Protein AF-A0A8J3CAG8-F1 (afdb_monomer_lite)

Radius of gyration: 15.01 Å; chains: 1; bounding box: 35×36×33 Å

Sequence (106 aa):
MAAGSRGSRNGSLRREYLSAENVARARALNVVAGRGGQKLAQLTLSWALRDPRVTSVLIGASSVAQLEENLAALDGPPLTDDVLIEIDKHAVDGGIDLWARSRAAG

pLDDT: mean 87.55, std 10.3, range [49.28, 97.5]

InterPro domains:
  IPR005399 Potassium channel, voltage-dependent, beta subunit, KCNAB-related [PTHR43150] (12-89)
  IPR023210 NADP-dependent oxidoreductase domain [PF00248] (19-90)
  IPR036812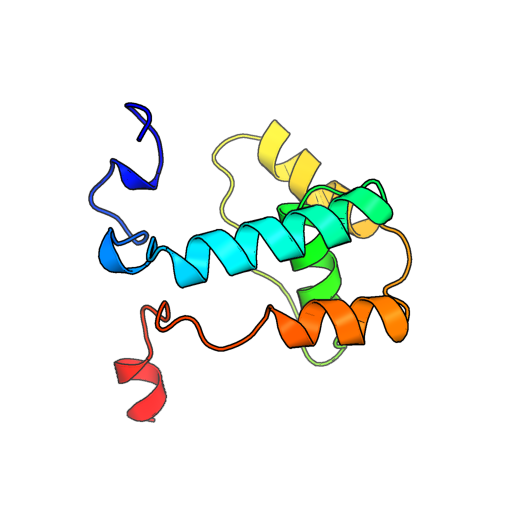 NAD(P)-dependent oxidoreductase domain superfamily [G3DSA:3.20.20.100] (1-104)
  IPR036812 NAD(P)-dependent oxidoreductase domain superfamily [SSF51430] (13-91)

Secondary structure (DSSP, 8-state):
--TTSGGGSSSSS-GGGG-HHHHHHHHHHHHHHHHTT--HHHHHHHHHHTSTT--------SSHHHHHHHHGGGGSPP--HHHHHHHHTT-S--S--TTHHHHTT-

Organism: NCBI:txid907463

Structure (mmCIF, N/CA/C/O backbone):
data_AF-A0A8J3CAG8-F1
#
_entry.id   AF-A0A8J3CAG8-F1
#
loop_
_atom_site.group_PDB
_atom_site.id
_atom_site.type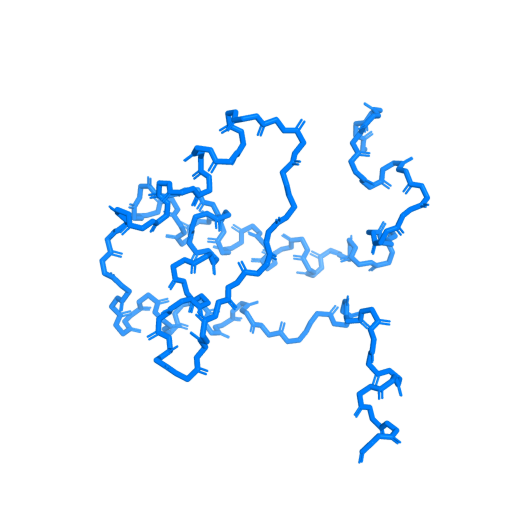_symbol
_atom_site.label_atom_id
_atom_site.label_alt_id
_atom_site.label_comp_id
_atom_site.label_asym_id
_atom_site.label_entity_id
_atom_site.label_seq_id
_atom_site.pdbx_PDB_ins_code
_atom_site.Cartn_x
_atom_site.Cartn_y
_atom_site.Cartn_z
_atom_site.occupancy
_atom_site.B_iso_or_equiv
_atom_site.auth_seq_id
_atom_site.auth_comp_id
_atom_site.auth_asym_id
_atom_site.auth_atom_id
_atom_site.pdbx_PDB_model_num
ATOM 1 N N . MET A 1 1 ? 16.624 12.803 3.007 1.00 57.06 1 MET A N 1
ATOM 2 C CA . MET A 1 1 ? 16.002 11.736 3.826 1.00 57.06 1 MET A CA 1
ATOM 3 C C . MET A 1 1 ? 16.026 12.184 5.280 1.00 57.06 1 MET A C 1
ATOM 5 O O . MET A 1 1 ? 17.058 12.695 5.691 1.00 57.06 1 MET A O 1
ATOM 9 N N . ALA A 1 2 ? 14.925 12.066 6.028 1.00 54.00 2 ALA A N 1
ATOM 10 C CA . ALA A 1 2 ? 14.872 12.534 7.418 1.00 54.00 2 ALA A CA 1
ATOM 11 C C . ALA A 1 2 ? 15.620 11.579 8.369 1.00 54.00 2 ALA A C 1
ATOM 13 O O . ALA A 1 2 ? 15.502 10.353 8.236 1.00 54.00 2 ALA A O 1
ATOM 14 N N . ALA A 1 3 ? 16.369 12.137 9.324 1.00 49.28 3 ALA A N 1
ATOM 15 C CA . ALA A 1 3 ? 17.047 11.374 10.370 1.00 49.28 3 ALA A CA 1
ATOM 16 C C . ALA A 1 3 ? 16.017 10.615 11.228 1.00 49.28 3 ALA A C 1
ATOM 18 O O . ALA A 1 3 ? 15.018 11.187 11.654 1.00 49.28 3 ALA A O 1
ATOM 19 N N . GLY A 1 4 ? 16.233 9.312 11.436 1.00 61.38 4 GLY A N 1
ATOM 20 C CA . GLY A 1 4 ? 15.342 8.445 12.221 1.00 61.38 4 GLY A CA 1
ATOM 21 C C . GLY A 1 4 ? 14.234 7.741 11.425 1.00 61.38 4 GLY A C 1
ATOM 22 O O . GLY A 1 4 ? 13.553 6.877 11.981 1.00 61.38 4 GLY A O 1
ATOM 23 N N . SER A 1 5 ? 14.080 8.045 10.131 1.00 66.75 5 SER A N 1
ATOM 24 C CA . SER A 1 5 ? 13.129 7.355 9.245 1.00 66.75 5 SER A CA 1
ATOM 25 C C . SER A 1 5 ? 13.520 5.888 8.994 1.00 66.75 5 SER A C 1
ATOM 27 O O . SER A 1 5 ? 14.685 5.510 9.109 1.00 66.75 5 SER A O 1
ATOM 29 N N . ARG A 1 6 ? 12.560 5.027 8.614 1.00 70.12 6 ARG A N 1
ATOM 30 C CA . ARG A 1 6 ? 12.828 3.595 8.340 1.00 70.12 6 ARG A CA 1
ATOM 31 C C . ARG A 1 6 ? 13.925 3.381 7.293 1.00 70.12 6 ARG A C 1
ATOM 33 O O . ARG A 1 6 ? 14.725 2.469 7.454 1.00 70.12 6 ARG A O 1
ATOM 40 N N . GLY A 1 7 ? 14.000 4.244 6.277 1.00 66.81 7 GLY A N 1
ATOM 41 C CA . GLY A 1 7 ? 15.035 4.171 5.242 1.00 66.81 7 GLY A CA 1
ATOM 42 C C . GLY A 1 7 ? 16.430 4.551 5.737 1.00 66.81 7 GLY A C 1
ATOM 43 O O . GLY A 1 7 ? 17.413 4.202 5.095 1.00 66.81 7 GLY A O 1
ATOM 44 N N . SER A 1 8 ? 16.548 5.268 6.864 1.00 65.75 8 SER A N 1
ATOM 45 C CA . SER A 1 8 ? 17.848 5.650 7.431 1.00 65.75 8 SER A CA 1
ATOM 46 C C . SER A 1 8 ? 18.430 4.571 8.349 1.00 65.75 8 SER A C 1
ATOM 48 O O . SER A 1 8 ? 19.501 4.776 8.912 1.00 65.75 8 SER A O 1
ATOM 50 N N . ARG A 1 9 ? 17.722 3.449 8.542 1.00 71.44 9 ARG A N 1
ATOM 51 C CA . ARG A 1 9 ? 18.159 2.298 9.343 1.00 71.44 9 ARG A CA 1
ATOM 52 C C . ARG A 1 9 ? 18.620 1.174 8.414 1.00 71.44 9 ARG A C 1
ATOM 54 O O . ARG A 1 9 ? 18.067 1.003 7.333 1.00 71.44 9 ARG A O 1
ATOM 61 N N . ASN A 1 10 ? 19.600 0.385 8.849 1.00 64.31 10 ASN A N 1
ATOM 62 C CA . ASN A 1 10 ? 20.110 -0.755 8.084 1.00 64.31 10 ASN A CA 1
ATOM 63 C C . ASN A 1 10 ? 19.150 -1.960 8.220 1.00 64.31 10 ASN A C 1
ATOM 65 O O . ASN A 1 10 ? 19.391 -2.870 9.009 1.00 64.31 10 ASN A O 1
ATOM 69 N N . GLY A 1 11 ? 17.999 -1.893 7.542 1.00 74.88 11 GLY A N 1
ATOM 70 C CA . GLY A 1 11 ? 16.896 -2.856 7.656 1.00 74.88 11 GLY A CA 1
ATOM 71 C C . GLY A 1 11 ? 16.363 -3.342 6.304 1.00 74.88 11 GLY A C 1
ATOM 72 O O . GLY A 1 11 ? 17.072 -3.344 5.303 1.00 74.88 11 GLY A O 1
ATOM 73 N N . SER A 1 12 ? 15.093 -3.754 6.261 1.00 78.88 12 SER A N 1
ATOM 74 C CA . SER A 1 12 ? 14.454 -4.308 5.054 1.00 78.88 12 SER A CA 1
ATOM 75 C C . SER A 1 12 ? 14.225 -3.294 3.924 1.00 78.88 12 SER A C 1
ATOM 77 O O . SER A 1 12 ? 14.029 -3.699 2.781 1.00 78.88 12 SER A O 1
ATOM 79 N N . LEU A 1 13 ? 14.262 -1.989 4.215 1.00 82.56 13 LEU A N 1
ATOM 80 C CA . LEU A 1 13 ? 14.116 -0.929 3.218 1.00 82.56 13 LEU A CA 1
ATOM 81 C C . LEU A 1 13 ? 15.491 -0.514 2.681 1.00 82.56 13 LEU A C 1
ATOM 83 O O . LEU A 1 13 ? 16.184 0.298 3.294 1.00 82.56 13 LEU A O 1
ATOM 87 N N . ARG A 1 14 ? 15.877 -1.079 1.533 1.00 85.19 14 ARG A N 1
ATOM 88 C CA . ARG A 1 14 ? 17.142 -0.761 0.858 1.00 85.19 14 ARG A CA 1
ATOM 89 C C . ARG A 1 14 ? 17.061 0.570 0.115 1.00 85.19 14 ARG A C 1
ATOM 91 O O . ARG A 1 14 ? 15.990 0.966 -0.344 1.00 85.19 14 ARG A O 1
ATOM 98 N N . ARG A 1 15 ? 18.197 1.261 -0.032 1.00 83.62 15 ARG A N 1
ATOM 99 C CA . ARG A 1 15 ? 18.254 2.555 -0.739 1.00 83.62 15 ARG A CA 1
ATOM 100 C C . ARG A 1 15 ? 17.905 2.403 -2.214 1.00 83.62 15 ARG A C 1
ATOM 102 O O . ARG A 1 15 ? 17.207 3.250 -2.756 1.00 83.62 15 ARG A O 1
ATOM 109 N N . GLU A 1 16 ? 18.330 1.304 -2.822 1.00 85.62 16 GLU A N 1
ATOM 110 C CA . GLU A 1 16 ? 18.042 0.971 -4.221 1.00 85.62 16 GLU A CA 1
ATOM 111 C C . GLU A 1 16 ? 16.533 0.874 -4.510 1.00 85.62 16 GLU A C 1
ATOM 113 O O . GLU A 1 16 ? 16.098 1.177 -5.618 1.00 85.62 16 GLU A O 1
ATOM 118 N N . TYR A 1 17 ? 15.713 0.527 -3.508 1.00 89.12 17 TYR A N 1
ATOM 119 C CA . TYR A 1 17 ? 14.254 0.460 -3.658 1.00 89.12 17 TYR A CA 1
ATOM 120 C C . TYR A 1 17 ? 13.617 1.842 -3.831 1.00 89.12 17 TYR A C 1
ATOM 122 O O . TYR A 1 17 ? 12.524 1.949 -4.383 1.00 89.12 17 TYR A O 1
ATOM 130 N N . LEU A 1 18 ? 14.304 2.908 -3.412 1.00 89.75 18 LEU A N 1
ATOM 131 C CA . LEU A 1 18 ? 13.867 4.298 -3.547 1.00 89.75 18 LEU A CA 1
ATOM 132 C C . LEU A 1 18 ? 14.307 4.911 -4.887 1.00 89.75 18 LEU A C 1
ATOM 134 O O . LEU A 1 18 ? 14.690 6.082 -4.941 1.00 89.75 18 LEU A O 1
ATOM 138 N N . SER A 1 19 ? 14.264 4.130 -5.969 1.00 93.50 19 SER A N 1
ATOM 139 C CA . SER A 1 19 ? 14.487 4.646 -7.320 1.00 93.50 19 SER A CA 1
ATOM 140 C C . SER A 1 19 ? 13.484 5.760 -7.647 1.00 93.50 19 SER A C 1
ATOM 142 O O . SER A 1 19 ? 12.361 5.783 -7.131 1.00 93.50 19 SER A O 1
ATOM 144 N N . ALA A 1 20 ? 13.874 6.692 -8.523 1.00 94.75 20 ALA A N 1
ATOM 145 C CA . ALA A 1 20 ? 12.993 7.784 -8.946 1.00 94.75 20 ALA A CA 1
ATOM 146 C C . ALA A 1 20 ? 11.655 7.258 -9.497 1.00 94.75 20 ALA A C 1
ATOM 148 O O . ALA A 1 20 ? 10.602 7.834 -9.234 1.00 94.75 20 ALA A O 1
ATOM 149 N N . GLU A 1 21 ? 11.700 6.121 -10.189 1.00 95.00 21 GLU A N 1
ATOM 150 C CA . GLU A 1 21 ? 10.540 5.440 -10.751 1.00 95.00 21 GLU A CA 1
ATOM 151 C C . GLU A 1 21 ? 9.615 4.858 -9.668 1.00 95.00 21 GLU A C 1
ATOM 153 O O . GLU A 1 21 ? 8.415 5.134 -9.675 1.00 95.00 21 GLU A O 1
ATOM 158 N N . ASN A 1 22 ? 10.158 4.135 -8.678 1.00 94.81 22 ASN A N 1
ATOM 159 C CA . ASN A 1 22 ? 9.373 3.608 -7.554 1.00 94.81 22 ASN A CA 1
ATOM 160 C C . ASN A 1 22 ? 8.731 4.733 -6.734 1.00 94.81 22 ASN A C 1
ATOM 162 O O . ASN A 1 22 ? 7.570 4.636 -6.333 1.00 94.81 22 ASN A O 1
ATOM 166 N N . VAL A 1 23 ? 9.460 5.830 -6.519 1.00 95.69 23 VAL A N 1
ATOM 167 C CA . VAL A 1 23 ? 8.926 7.008 -5.825 1.00 95.69 23 VAL A CA 1
ATOM 168 C C . VAL A 1 23 ? 7.823 7.679 -6.646 1.00 95.69 23 VAL A C 1
ATOM 170 O O . VAL A 1 23 ? 6.814 8.093 -6.073 1.00 95.69 23 VAL A O 1
ATOM 173 N N . ALA A 1 24 ? 7.973 7.780 -7.969 1.00 96.62 24 ALA A N 1
ATOM 174 C CA . ALA A 1 24 ? 6.942 8.330 -8.846 1.00 96.62 24 ALA A CA 1
ATOM 175 C C . ALA A 1 24 ? 5.662 7.477 -8.823 1.00 96.62 24 ALA A C 1
ATOM 177 O O . ALA A 1 24 ? 4.575 8.026 -8.642 1.00 96.62 24 ALA A O 1
ATOM 178 N N . ARG A 1 25 ? 5.788 6.144 -8.895 1.00 96.50 25 ARG A N 1
ATOM 179 C CA . ARG A 1 25 ? 4.660 5.208 -8.746 1.00 96.50 25 ARG A CA 1
ATOM 180 C C . ARG A 1 25 ? 3.949 5.365 -7.406 1.00 96.50 25 ARG A C 1
ATOM 182 O O . ARG A 1 25 ? 2.732 5.523 -7.370 1.00 96.50 25 ARG A O 1
ATOM 189 N N . ALA A 1 26 ? 4.703 5.392 -6.305 1.00 96.06 26 ALA A N 1
ATOM 190 C CA . ALA A 1 26 ? 4.137 5.570 -4.969 1.00 96.06 26 ALA A CA 1
ATOM 191 C C . ALA A 1 26 ? 3.388 6.908 -4.833 1.00 96.06 26 ALA A C 1
ATOM 193 O O . ALA A 1 26 ? 2.320 6.966 -4.224 1.00 96.06 26 ALA A O 1
ATOM 194 N N . ARG A 1 27 ? 3.908 7.987 -5.435 1.00 97.06 27 ARG A N 1
ATOM 195 C CA . ARG A 1 27 ? 3.224 9.289 -5.476 1.00 97.06 27 ARG A CA 1
ATOM 196 C C . ARG A 1 27 ? 1.933 9.239 -6.288 1.00 97.06 27 ARG A C 1
ATOM 198 O O . ARG A 1 27 ? 0.941 9.808 -5.845 1.00 97.06 27 ARG A O 1
ATOM 205 N N . ALA A 1 28 ? 1.929 8.562 -7.434 1.00 97.31 28 ALA A N 1
ATOM 206 C CA . ALA A 1 28 ? 0.731 8.410 -8.253 1.00 97.31 28 ALA A CA 1
ATOM 207 C C . ALA A 1 28 ? -0.362 7.616 -7.516 1.00 97.31 28 ALA A C 1
ATOM 209 O O . ALA A 1 28 ? -1.498 8.076 -7.418 1.00 97.31 28 ALA A O 1
ATOM 210 N N . LEU A 1 29 ? 0.002 6.502 -6.875 1.00 97.31 29 LEU A N 1
ATOM 211 C CA . LEU A 1 29 ? -0.909 5.733 -6.018 1.00 97.31 29 LEU A CA 1
ATOM 212 C C . LEU A 1 29 ? -1.433 6.563 -4.836 1.00 97.31 29 LEU A C 1
ATOM 214 O O . LEU A 1 29 ? -2.600 6.453 -4.467 1.00 97.31 29 LEU A O 1
ATOM 218 N N . ASN A 1 30 ? -0.607 7.444 -4.262 1.00 97.50 30 ASN A N 1
ATOM 219 C CA . ASN A 1 30 ? -1.053 8.351 -3.203 1.00 97.50 30 ASN A CA 1
ATOM 220 C C . ASN A 1 30 ? -2.110 9.355 -3.695 1.00 97.50 30 ASN A C 1
ATOM 222 O O . ASN A 1 30 ? -3.009 9.713 -2.939 1.00 97.50 30 ASN A O 1
ATOM 226 N N . VAL A 1 31 ? -2.032 9.798 -4.955 1.00 97.25 31 VAL A N 1
ATOM 227 C CA . VAL A 1 31 ? -3.080 10.632 -5.567 1.00 97.25 31 VAL A CA 1
ATOM 228 C C . VAL A 1 31 ? -4.378 9.840 -5.722 1.00 97.25 31 VAL A C 1
ATOM 230 O O . VAL A 1 31 ? -5.440 10.374 -5.409 1.00 97.25 31 VAL A O 1
ATOM 233 N N . VAL A 1 32 ? -4.308 8.574 -6.150 1.00 95.81 32 VAL A N 1
ATOM 234 C CA . VAL A 1 32 ? -5.486 7.691 -6.242 1.00 95.81 32 VAL A CA 1
ATOM 235 C C . VAL A 1 32 ? -6.149 7.529 -4.872 1.00 95.81 32 VAL A C 1
ATOM 237 O O . VAL A 1 32 ? -7.348 7.765 -4.753 1.00 95.81 32 VAL A O 1
ATOM 240 N N . ALA A 1 33 ? -5.368 7.236 -3.826 1.00 94.62 33 ALA A N 1
ATOM 241 C CA . ALA A 1 33 ? -5.875 7.120 -2.457 1.00 94.62 33 ALA A CA 1
ATOM 242 C C . ALA A 1 33 ? -6.568 8.411 -1.989 1.00 94.62 33 ALA A C 1
ATOM 244 O O . ALA A 1 33 ? -7.685 8.377 -1.469 1.00 94.62 33 ALA A O 1
ATOM 245 N N . GLY A 1 34 ? -5.940 9.562 -2.253 1.00 94.50 34 GLY A N 1
ATOM 246 C CA . GLY A 1 34 ? -6.467 10.868 -1.866 1.00 94.50 34 GLY A CA 1
ATOM 247 C C . GLY A 1 34 ? -7.813 11.214 -2.510 1.00 94.50 34 GLY A C 1
ATOM 248 O O . GLY A 1 34 ? -8.633 11.862 -1.865 1.00 94.50 34 GLY A O 1
ATOM 249 N N . ARG A 1 35 ? -8.089 10.747 -3.738 1.00 93.19 35 ARG A N 1
ATOM 250 C CA . ARG A 1 35 ? -9.402 10.936 -4.394 1.00 93.19 35 ARG A CA 1
ATOM 251 C C . ARG A 1 35 ? -10.538 10.243 -3.636 1.00 93.19 35 ARG A C 1
ATOM 253 O O . ARG A 1 35 ? -11.656 10.743 -3.650 1.00 93.19 35 ARG A O 1
ATOM 260 N N . GLY A 1 36 ? -10.243 9.128 -2.968 1.00 86.25 36 GLY A N 1
ATOM 261 C CA . GLY A 1 36 ? -11.180 8.395 -2.113 1.00 86.25 36 GLY A CA 1
ATOM 262 C C . GLY A 1 36 ? -11.163 8.829 -0.645 1.00 86.25 36 GLY A C 1
ATOM 263 O O . GLY A 1 36 ? -11.769 8.159 0.183 1.00 86.25 36 GLY A O 1
ATOM 264 N N . GLY A 1 37 ? -10.441 9.901 -0.290 1.00 90.62 37 GLY A N 1
ATOM 265 C CA . GLY A 1 37 ? -10.295 10.339 1.103 1.00 90.62 37 GLY A CA 1
ATOM 266 C C . GLY A 1 37 ? -9.440 9.406 1.969 1.00 90.62 37 GLY A C 1
ATOM 267 O O . GLY A 1 37 ? -9.472 9.511 3.192 1.00 90.62 37 GLY A O 1
ATOM 268 N N . GLN A 1 38 ? -8.669 8.506 1.355 1.00 92.69 38 GLN A N 1
ATOM 269 C CA . GLN A 1 38 ? -7.826 7.541 2.053 1.00 92.69 38 GLN A CA 1
ATOM 270 C C . GLN A 1 38 ? -6.351 7.937 2.010 1.00 92.69 38 GLN A C 1
ATOM 272 O O . GLN A 1 38 ? -5.864 8.595 1.087 1.00 92.69 38 GLN A O 1
ATOM 277 N N . LYS A 1 39 ? -5.595 7.456 2.996 1.00 93.50 39 LYS A N 1
ATOM 278 C CA . LYS A 1 39 ? -4.131 7.448 2.945 1.00 93.50 39 LYS A CA 1
ATOM 279 C C . LYS A 1 39 ? -3.640 6.298 2.063 1.00 93.50 39 LYS A C 1
ATOM 281 O O . LYS A 1 39 ? -4.286 5.258 1.970 1.00 93.50 39 LYS A O 1
ATOM 286 N N . LEU A 1 40 ? -2.446 6.430 1.479 1.00 94.50 40 LEU A N 1
ATOM 287 C CA . LEU A 1 40 ? -1.857 5.378 0.634 1.00 94.50 40 LEU A CA 1
ATOM 288 C C . LEU A 1 40 ? -1.777 4.012 1.337 1.00 94.50 40 LEU A C 1
ATOM 290 O O . LEU A 1 40 ? -2.092 2.985 0.739 1.00 94.50 40 LEU A O 1
ATOM 294 N N . ALA A 1 41 ? -1.370 3.995 2.610 1.00 91.69 41 ALA A N 1
ATOM 295 C CA . ALA A 1 41 ? -1.308 2.764 3.396 1.00 91.69 41 ALA A CA 1
ATOM 296 C C . ALA A 1 41 ? -2.685 2.090 3.505 1.00 91.69 41 ALA A C 1
ATOM 298 O O . ALA A 1 41 ? -2.784 0.879 3.339 1.00 91.69 41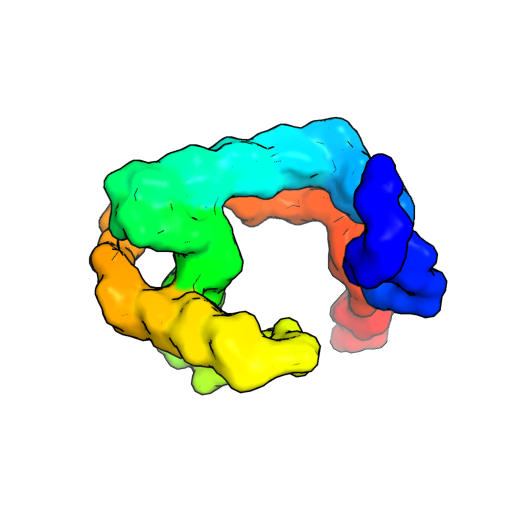 ALA A O 1
ATOM 299 N N . GLN A 1 42 ? -3.741 2.882 3.696 1.00 93.19 42 GLN A N 1
ATOM 300 C CA . GLN A 1 42 ? -5.110 2.383 3.775 1.00 93.19 42 GLN A CA 1
ATOM 301 C C . GLN A 1 42 ? -5.562 1.794 2.438 1.00 93.19 42 GLN A C 1
ATOM 303 O O . GLN A 1 42 ? -5.974 0.640 2.405 1.00 93.19 42 GLN A O 1
ATOM 308 N N . LEU A 1 43 ? -5.366 2.521 1.329 1.00 94.81 43 LEU A N 1
ATOM 309 C CA . LEU A 1 43 ? -5.670 2.016 -0.017 1.00 94.81 43 LEU A CA 1
ATOM 310 C C . LEU A 1 43 ? -4.981 0.670 -0.290 1.00 94.81 43 LEU A C 1
ATOM 312 O O . LEU A 1 43 ? -5.585 -0.251 -0.834 1.00 94.81 43 LEU A O 1
ATOM 316 N N . THR A 1 44 ? -3.713 0.550 0.107 1.00 93.44 44 THR A N 1
ATOM 317 C CA . THR A 1 44 ? -2.911 -0.659 -0.130 1.00 93.44 44 THR A CA 1
ATOM 318 C C . THR A 1 44 ? -3.470 -1.860 0.636 1.00 93.44 44 THR A C 1
ATOM 320 O O . THR A 1 44 ? -3.502 -2.968 0.105 1.00 93.44 44 THR A O 1
ATOM 323 N N . LEU A 1 45 ? -3.940 -1.648 1.869 1.00 93.25 45 LEU A N 1
ATOM 324 C CA . LEU A 1 45 ? -4.559 -2.695 2.683 1.00 93.25 45 LEU A CA 1
ATOM 325 C C . LEU A 1 45 ? -5.922 -3.113 2.133 1.00 93.25 45 LEU A C 1
ATOM 327 O O . LEU A 1 45 ? -6.152 -4.311 1.975 1.00 93.25 45 LEU A O 1
ATOM 331 N N . SER A 1 46 ? -6.783 -2.155 1.773 1.00 93.00 46 SER A N 1
ATOM 332 C CA . SER A 1 46 ? -8.070 -2.450 1.130 1.00 93.00 46 SER A CA 1
ATOM 333 C C . SER A 1 46 ? -7.864 -3.226 -0.177 1.00 93.00 46 SER A C 1
ATOM 335 O O . SER A 1 46 ? -8.568 -4.195 -0.442 1.00 93.00 46 SER A O 1
ATOM 337 N N . TRP A 1 47 ? -6.853 -2.856 -0.972 1.00 94.12 47 TRP A N 1
ATOM 338 C CA . TRP A 1 47 ? -6.517 -3.553 -2.215 1.00 94.12 47 TRP A CA 1
ATOM 339 C C . TRP A 1 47 ? -6.002 -4.974 -1.981 1.00 94.12 47 TRP A C 1
ATOM 341 O O . TRP A 1 47 ? -6.396 -5.884 -2.705 1.00 94.12 47 TRP A O 1
ATOM 351 N N . ALA A 1 48 ? -5.159 -5.194 -0.969 1.00 92.62 48 ALA A N 1
ATOM 352 C CA . ALA A 1 48 ? -4.638 -6.524 -0.657 1.00 92.62 48 ALA A CA 1
ATOM 353 C C . ALA A 1 48 ? -5.725 -7.468 -0.111 1.00 92.62 48 ALA A C 1
ATOM 355 O O . ALA A 1 48 ? -5.713 -8.657 -0.418 1.00 92.62 48 ALA A O 1
ATOM 356 N N . LEU A 1 49 ? -6.674 -6.936 0.665 1.00 91.38 49 LEU A N 1
ATOM 357 C CA . LEU A 1 49 ? -7.783 -7.692 1.260 1.00 91.38 49 LEU A CA 1
ATOM 358 C C . LEU A 1 49 ? -8.985 -7.877 0.317 1.00 91.38 49 LEU A C 1
ATOM 360 O O . LEU A 1 49 ? -9.919 -8.591 0.670 1.00 91.38 49 LEU A O 1
ATOM 364 N N . ARG A 1 50 ? -8.982 -7.260 -0.875 1.00 91.38 50 ARG A N 1
ATOM 365 C CA . ARG A 1 50 ? -10.093 -7.366 -1.842 1.00 91.38 50 ARG A CA 1
ATOM 366 C C . ARG A 1 50 ? -10.294 -8.782 -2.379 1.00 91.38 50 ARG A C 1
ATOM 368 O O . ARG A 1 50 ? -11.388 -9.128 -2.812 1.00 91.38 50 ARG A O 1
ATOM 375 N N . ASP A 1 51 ? -9.214 -9.559 -2.448 1.00 90.31 51 ASP A N 1
ATOM 376 C CA . ASP A 1 51 ? -9.223 -10.890 -3.041 1.00 90.31 51 ASP A CA 1
ATOM 377 C C . ASP A 1 51 ? -9.569 -11.925 -1.962 1.00 90.31 51 ASP A C 1
ATOM 379 O O . ASP A 1 51 ? -8.787 -12.093 -1.024 1.00 90.31 51 ASP A O 1
ATOM 383 N N . PRO A 1 52 ? -10.688 -12.665 -2.088 1.00 88.88 52 PRO A N 1
ATOM 384 C CA . PRO A 1 52 ? -11.099 -13.647 -1.082 1.00 88.88 52 PRO A CA 1
ATOM 385 C C . PRO A 1 52 ? -10.100 -14.803 -0.913 1.00 88.88 52 PRO A C 1
ATOM 387 O O . PRO A 1 52 ? -10.182 -15.552 0.059 1.00 88.88 52 PRO A O 1
ATOM 390 N N . ARG A 1 53 ? -9.148 -14.971 -1.842 1.00 93.56 53 ARG A N 1
ATOM 391 C CA . ARG A 1 53 ? -8.056 -15.950 -1.733 1.00 93.56 53 ARG A CA 1
ATOM 392 C C . ARG A 1 53 ? -6.966 -15.506 -0.753 1.00 93.56 53 ARG A C 1
ATOM 394 O O . ARG A 1 53 ? -6.162 -16.335 -0.334 1.00 93.56 53 ARG A O 1
ATOM 401 N N . VAL A 1 54 ? -6.917 -14.226 -0.385 1.00 90.94 54 VAL A N 1
ATOM 402 C CA . VAL A 1 54 ? -5.983 -13.688 0.610 1.00 90.94 54 VAL A CA 1
ATOM 403 C C . VAL A 1 54 ? -6.611 -13.814 1.997 1.00 90.94 54 VAL A C 1
ATOM 405 O O . VAL A 1 54 ? -7.517 -13.073 2.354 1.00 90.94 54 VAL A O 1
ATOM 408 N N . THR A 1 55 ? -6.116 -14.748 2.812 1.00 90.19 55 THR A N 1
ATOM 409 C CA . THR A 1 55 ? -6.668 -14.988 4.160 1.00 90.19 55 THR A CA 1
ATOM 410 C C . THR A 1 55 ? -6.352 -13.863 5.147 1.00 90.19 55 THR A C 1
ATOM 412 O O . THR A 1 55 ? -7.144 -13.581 6.042 1.00 90.19 55 THR A O 1
ATOM 415 N N . SER A 1 56 ? -5.169 -13.250 5.042 1.00 89.75 56 SER A N 1
ATOM 416 C CA . SER A 1 56 ? -4.722 -12.198 5.959 1.00 89.75 56 SER A CA 1
ATOM 417 C C . SER A 1 56 ? -3.563 -11.393 5.370 1.00 89.75 56 SER A C 1
ATOM 419 O O . SER A 1 56 ? -2.807 -11.893 4.535 1.00 89.75 56 SER A O 1
ATOM 421 N N . VAL A 1 57 ? -3.398 -10.155 5.845 1.00 90.31 57 VAL A N 1
ATOM 422 C CA . VAL A 1 57 ? -2.284 -9.262 5.506 1.00 90.31 57 VAL A CA 1
ATOM 423 C C . VAL A 1 57 ? -1.490 -8.955 6.773 1.00 90.31 57 VAL A C 1
ATOM 425 O O . VAL A 1 57 ? -2.021 -8.420 7.744 1.00 90.31 57 VAL A O 1
ATOM 428 N N . LEU A 1 58 ? -0.194 -9.275 6.760 1.00 89.94 58 LEU A N 1
ATOM 429 C CA . LEU A 1 58 ? 0.704 -9.020 7.887 1.00 89.94 58 LEU A CA 1
ATOM 430 C C . LEU A 1 58 ? 1.273 -7.599 7.813 1.00 89.94 58 LEU A C 1
ATOM 432 O O . LEU A 1 58 ? 2.039 -7.271 6.906 1.00 89.94 58 LEU A O 1
ATOM 436 N N . ILE A 1 59 ? 0.932 -6.769 8.799 1.00 87.06 59 ILE A N 1
ATOM 437 C CA . ILE A 1 59 ? 1.396 -5.381 8.908 1.00 87.06 59 ILE A CA 1
ATOM 438 C C . ILE A 1 59 ? 2.331 -5.185 10.102 1.00 87.06 59 ILE A C 1
ATOM 440 O O . ILE A 1 59 ? 2.113 -5.715 11.187 1.00 87.06 59 ILE A O 1
ATOM 444 N N . GLY A 1 60 ? 3.371 -4.371 9.914 1.00 85.25 60 GLY A N 1
ATOM 445 C CA . GLY A 1 60 ? 4.221 -3.902 11.006 1.00 85.25 60 GLY A CA 1
ATOM 446 C C . GLY A 1 60 ? 3.827 -2.491 11.442 1.00 85.25 60 GLY A C 1
ATOM 447 O O . GLY A 1 60 ? 3.905 -1.564 10.637 1.00 85.25 60 GLY A O 1
ATOM 448 N N . ALA A 1 61 ? 3.491 -2.303 12.718 1.00 87.25 61 ALA A N 1
ATOM 449 C CA . ALA A 1 61 ? 3.224 -0.993 13.315 1.00 87.25 61 ALA A CA 1
ATOM 450 C C . ALA A 1 61 ? 4.266 -0.671 14.397 1.00 87.25 61 ALA A C 1
ATOM 452 O O . ALA A 1 61 ? 4.703 -1.554 15.130 1.00 87.25 61 ALA A O 1
ATOM 453 N N . SER A 1 62 ? 4.697 0.590 14.481 1.00 86.19 62 SER A N 1
ATOM 454 C CA . SER A 1 62 ? 5.601 1.069 15.546 1.00 86.19 62 SER A CA 1
ATOM 455 C C . SER A 1 62 ? 4.878 1.787 16.689 1.00 86.19 62 SER A C 1
ATOM 457 O O . SER A 1 62 ? 5.519 2.184 17.658 1.00 86.19 62 SER A O 1
ATOM 459 N N . SER A 1 63 ? 3.565 1.974 16.578 1.00 89.00 63 SER A N 1
ATOM 460 C CA . SER A 1 63 ? 2.717 2.579 17.605 1.00 89.00 63 SER A CA 1
ATOM 461 C C . SER A 1 63 ? 1.268 2.118 17.439 1.00 89.00 63 SER A C 1
ATOM 463 O O . SER A 1 63 ? 0.873 1.682 16.356 1.00 89.00 63 SER A O 1
ATOM 465 N N . VAL A 1 64 ? 0.473 2.258 18.502 1.00 91.12 64 VAL A N 1
ATOM 466 C CA . VAL A 1 64 ? -0.972 1.969 18.479 1.00 91.12 64 VAL A CA 1
ATOM 467 C C . VAL A 1 64 ? -1.695 2.878 17.486 1.00 91.12 64 VAL A C 1
ATOM 469 O O . VAL A 1 64 ? -2.440 2.381 16.656 1.00 91.12 64 VAL A O 1
ATOM 472 N N . ALA A 1 65 ? -1.378 4.174 17.464 1.00 89.62 65 ALA A N 1
ATOM 473 C CA . ALA A 1 65 ? -1.965 5.109 16.503 1.00 89.62 65 ALA A CA 1
ATOM 474 C C . ALA A 1 65 ? -1.728 4.690 15.037 1.00 89.62 65 ALA A C 1
ATOM 476 O O . ALA A 1 65 ? -2.605 4.844 14.194 1.00 89.62 65 ALA A O 1
ATOM 477 N N . GLN A 1 66 ? -0.557 4.118 14.719 1.00 86.25 66 GLN A N 1
ATOM 478 C CA . GLN A 1 66 ? -0.299 3.594 13.375 1.00 86.25 66 GLN A CA 1
ATOM 479 C C . GLN A 1 66 ? -1.138 2.340 13.081 1.00 86.25 66 GLN A C 1
ATOM 481 O O . GLN A 1 66 ? -1.561 2.134 11.946 1.00 86.25 66 GLN A O 1
ATOM 486 N N . LEU A 1 67 ? -1.367 1.491 14.086 1.00 87.69 67 LEU A N 1
ATOM 487 C CA . LEU A 1 67 ? -2.243 0.331 13.949 1.00 87.69 67 LEU A CA 1
ATOM 488 C C . LEU A 1 67 ? -3.697 0.761 13.709 1.00 87.69 67 LEU A C 1
ATOM 490 O O . LEU A 1 67 ? -4.327 0.235 12.798 1.00 87.69 67 LEU A O 1
ATOM 494 N N . GLU A 1 68 ? -4.197 1.735 14.468 1.00 88.00 68 GLU A N 1
ATOM 495 C CA . GLU A 1 68 ? -5.539 2.309 14.296 1.00 88.00 68 GLU A CA 1
ATOM 496 C C . GLU A 1 68 ? -5.708 2.935 12.905 1.00 88.00 68 GLU A C 1
ATOM 498 O O . GLU A 1 68 ? -6.692 2.673 12.216 1.00 88.00 68 GLU A O 1
ATOM 503 N N . GLU A 1 69 ? -4.708 3.688 12.437 1.00 86.94 69 GLU A N 1
ATOM 504 C CA . GLU A 1 69 ? -4.696 4.256 11.086 1.00 86.94 69 GLU A CA 1
ATOM 505 C C . GLU A 1 69 ? -4.762 3.181 9.994 1.00 86.94 69 GLU A C 1
ATOM 507 O O . GLU A 1 69 ? -5.474 3.357 9.002 1.00 86.94 69 GLU A O 1
ATOM 512 N N . ASN A 1 70 ? -4.030 2.078 10.170 1.00 86.12 70 ASN A N 1
ATOM 513 C CA . ASN A 1 70 ? -4.065 0.946 9.250 1.00 86.12 70 ASN A CA 1
ATOM 514 C C . ASN A 1 70 ? -5.425 0.235 9.287 1.00 86.12 70 ASN A C 1
ATOM 516 O O . ASN A 1 70 ? -5.915 -0.183 8.242 1.00 86.12 70 ASN A O 1
ATOM 520 N N . LEU A 1 71 ? -6.043 0.106 10.465 1.00 84.88 71 LEU A N 1
ATOM 521 C CA . LEU A 1 71 ? -7.335 -0.562 10.626 1.00 84.88 71 LEU A CA 1
ATOM 522 C C . LEU A 1 71 ? -8.477 0.223 9.968 1.00 84.88 71 LEU A C 1
ATOM 524 O O . LEU A 1 71 ? -9.359 -0.387 9.372 1.00 84.88 71 LEU A O 1
ATOM 528 N N . ALA A 1 72 ? -8.398 1.557 9.965 1.00 86.00 72 ALA A N 1
ATOM 529 C CA . ALA A 1 72 ? -9.344 2.425 9.257 1.00 86.00 72 ALA A CA 1
ATOM 530 C C . ALA A 1 72 ? -9.392 2.185 7.729 1.00 86.00 72 ALA A C 1
ATOM 532 O O . ALA A 1 72 ? -10.272 2.700 7.046 1.00 86.00 72 ALA A O 1
ATOM 533 N N . ALA A 1 73 ? -8.476 1.386 7.166 1.00 83.12 73 ALA A N 1
ATOM 534 C CA . ALA A 1 73 ? -8.571 0.905 5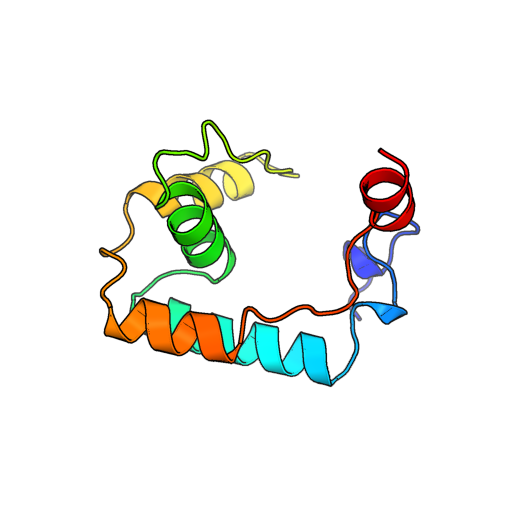.788 1.00 83.12 73 ALA A CA 1
ATOM 535 C C . ALA A 1 73 ? -9.815 0.040 5.522 1.00 83.12 73 ALA A C 1
ATOM 537 O O . ALA A 1 73 ? -10.281 -0.019 4.383 1.00 83.12 73 ALA A O 1
ATOM 538 N N . LEU A 1 74 ? -10.331 -0.642 6.550 1.00 83.38 74 LEU A N 1
ATOM 539 C CA . LEU A 1 74 ? -11.518 -1.494 6.440 1.00 83.38 74 LEU A CA 1
ATOM 540 C C . LEU A 1 74 ? -12.797 -0.683 6.195 1.00 83.38 74 LEU A C 1
ATOM 542 O O . LEU A 1 74 ? -13.724 -1.195 5.579 1.00 83.38 74 LEU A O 1
ATOM 546 N N . ASP A 1 75 ? -12.806 0.586 6.605 1.00 86.88 75 ASP A N 1
ATOM 547 C CA . ASP A 1 75 ? -13.929 1.516 6.436 1.00 86.88 75 ASP A CA 1
ATOM 548 C C . ASP A 1 75 ? -13.807 2.362 5.151 1.00 86.88 75 ASP A C 1
ATOM 550 O O . ASP A 1 75 ? -14.502 3.363 4.969 1.00 86.88 75 ASP A O 1
ATOM 554 N N . GLY A 1 76 ? -12.878 1.996 4.263 1.00 84.19 76 GLY A N 1
ATOM 555 C CA . GLY A 1 76 ? -12.630 2.693 3.007 1.00 84.19 76 GLY A CA 1
ATOM 556 C C . GLY A 1 76 ? -13.774 2.581 1.990 1.00 84.19 76 GLY A C 1
ATOM 557 O O . GLY A 1 76 ? -14.570 1.642 2.048 1.00 84.19 76 GLY A O 1
ATOM 558 N N . PRO A 1 77 ? -13.847 3.500 1.006 1.00 89.19 77 PRO A N 1
ATOM 559 C CA . PRO A 1 77 ? -14.766 3.360 -0.116 1.00 89.19 77 PRO A CA 1
ATOM 560 C C . PRO A 1 77 ? -14.491 2.067 -0.906 1.00 89.19 77 PRO A C 1
ATOM 562 O O . PRO A 1 77 ? -13.356 1.579 -0.930 1.00 89.19 77 PRO A O 1
ATOM 565 N N . PRO A 1 78 ? -15.505 1.521 -1.598 1.00 89.75 78 PRO A N 1
ATOM 566 C CA . PRO A 1 78 ? -15.318 0.349 -2.440 1.00 89.75 78 PRO A CA 1
ATOM 567 C C . PRO A 1 78 ? -14.310 0.636 -3.559 1.00 89.75 78 PRO A C 1
ATOM 569 O O . PRO A 1 78 ? -14.307 1.712 -4.162 1.00 89.75 78 PRO A O 1
ATOM 572 N N . LEU A 1 79 ? -13.480 -0.358 -3.870 1.00 93.25 79 LEU A N 1
ATOM 573 C CA . LEU A 1 79 ? -12.572 -0.303 -5.011 1.00 93.25 79 LEU A CA 1
ATOM 574 C C . LEU A 1 79 ? -13.360 -0.580 -6.291 1.00 93.25 79 LEU A C 1
ATOM 576 O O . LEU A 1 79 ? -13.612 -1.733 -6.631 1.00 93.25 79 LEU A O 1
ATOM 580 N N . THR A 1 80 ? -13.776 0.485 -6.973 1.00 94.75 80 THR A N 1
ATOM 581 C CA . THR A 1 80 ? -14.451 0.390 -8.272 1.00 94.75 80 THR A CA 1
ATOM 582 C C . THR A 1 80 ? -13.484 -0.065 -9.363 1.00 94.75 80 THR A C 1
ATOM 584 O O . THR A 1 80 ? -12.270 0.101 -9.233 1.00 94.75 80 THR A O 1
ATOM 587 N N . ASP A 1 81 ? -14.016 -0.580 -10.470 1.00 95.75 81 ASP A N 1
ATOM 588 C CA . ASP A 1 81 ? -13.205 -1.019 -11.612 1.00 95.75 81 ASP A CA 1
ATOM 589 C C . ASP A 1 81 ? -12.280 0.091 -12.132 1.00 95.75 81 ASP A C 1
ATOM 591 O O . ASP A 1 81 ? -11.103 -0.157 -12.382 1.00 95.75 81 ASP A O 1
ATOM 595 N N . ASP A 1 82 ? -12.761 1.337 -12.189 1.00 94.88 82 ASP A N 1
ATOM 596 C CA . ASP A 1 82 ? -11.945 2.493 -12.577 1.00 94.88 82 ASP A CA 1
ATOM 597 C C . ASP A 1 82 ? -10.760 2.705 -11.627 1.00 94.88 82 ASP A C 1
ATOM 599 O O . ASP A 1 82 ? -9.632 2.939 -12.062 1.00 94.88 82 ASP A O 1
ATOM 603 N N . VAL A 1 83 ? -10.991 2.591 -10.314 1.00 94.75 83 VAL A N 1
ATOM 604 C CA . VAL A 1 83 ? -9.923 2.709 -9.313 1.00 94.75 83 VAL A CA 1
ATOM 605 C C . VAL A 1 83 ? -8.916 1.574 -9.476 1.00 94.75 83 VAL A C 1
ATOM 607 O O . VAL A 1 83 ? -7.714 1.817 -9.398 1.00 94.75 83 VAL A O 1
ATOM 610 N N . LEU A 1 84 ? -9.382 0.352 -9.738 1.00 96.44 84 LEU A N 1
ATOM 611 C CA . LEU A 1 84 ? -8.513 -0.802 -9.961 1.00 96.44 84 LEU A CA 1
ATOM 612 C C . LEU A 1 84 ? -7.650 -0.631 -11.215 1.00 96.44 84 LEU A C 1
ATOM 614 O O . LEU A 1 84 ? -6.444 -0.855 -11.145 1.00 96.44 84 LEU A O 1
ATOM 618 N N . ILE A 1 85 ? -8.229 -0.139 -12.311 1.00 96.62 85 ILE A N 1
ATOM 619 C CA . ILE A 1 85 ? -7.499 0.178 -13.544 1.00 96.62 85 ILE A CA 1
ATOM 620 C C . ILE A 1 85 ? -6.409 1.226 -13.280 1.00 96.62 85 ILE A C 1
ATOM 622 O O . ILE A 1 85 ? -5.287 1.084 -13.765 1.00 96.62 85 ILE A O 1
ATOM 626 N N . GLU A 1 86 ? -6.698 2.278 -12.508 1.00 95.81 86 GLU A N 1
ATOM 627 C CA . GLU A 1 86 ? -5.685 3.280 -12.151 1.00 95.81 86 GLU A CA 1
ATOM 628 C C . GLU A 1 86 ? -4.592 2.716 -11.233 1.00 95.81 86 GLU A C 1
ATOM 630 O O . GLU A 1 86 ? -3.419 3.062 -11.392 1.00 95.81 86 GLU A O 1
ATOM 635 N N . ILE A 1 87 ? -4.949 1.840 -10.289 1.00 96.44 87 ILE A N 1
ATOM 636 C CA . ILE A 1 87 ? -3.971 1.155 -9.438 1.00 96.44 87 ILE A CA 1
ATOM 637 C C . ILE A 1 87 ? -3.043 0.300 -10.301 1.00 96.44 87 ILE A C 1
ATOM 639 O O . ILE A 1 87 ? -1.828 0.422 -10.162 1.00 96.44 87 ILE A O 1
ATOM 643 N N . ASP A 1 88 ? -3.578 -0.500 -11.224 1.00 96.25 88 ASP A N 1
ATOM 644 C CA . ASP A 1 88 ? -2.806 -1.446 -12.039 1.00 96.25 88 ASP A CA 1
ATOM 645 C C . ASP A 1 88 ? -1.770 -0.751 -12.944 1.00 96.25 88 ASP A C 1
ATOM 647 O O . ASP A 1 88 ? -0.695 -1.300 -13.192 1.00 96.25 88 ASP A O 1
ATOM 651 N N . LYS A 1 89 ? -2.010 0.502 -13.362 1.00 96.44 89 LYS A N 1
ATOM 652 C CA . LYS A 1 89 ? -1.015 1.317 -14.097 1.00 96.44 89 LYS A CA 1
ATOM 653 C C . LYS A 1 89 ? 0.257 1.591 -13.293 1.00 96.44 89 LYS A C 1
ATOM 655 O O . LYS A 1 89 ? 1.310 1.868 -13.869 1.00 96.44 89 LYS A O 1
ATOM 660 N N . HIS A 1 90 ? 0.156 1.592 -11.966 1.00 96.38 90 HIS A N 1
ATOM 661 C CA . HIS A 1 90 ? 1.235 1.990 -11.066 1.00 96.38 90 HIS A CA 1
ATOM 662 C C . HIS A 1 90 ? 1.698 0.860 -10.142 1.00 96.38 90 HIS A C 1
ATOM 664 O O . HIS A 1 90 ? 2.849 0.877 -9.717 1.00 96.38 90 HIS A O 1
ATOM 670 N N . ALA A 1 91 ? 0.854 -0.127 -9.848 1.00 93.25 91 ALA A N 1
ATOM 671 C CA . ALA A 1 91 ? 1.145 -1.288 -9.010 1.00 93.25 91 ALA A CA 1
ATOM 672 C C . ALA A 1 91 ? 1.853 -2.406 -9.800 1.00 93.25 91 ALA A C 1
ATOM 674 O O . ALA A 1 91 ? 1.46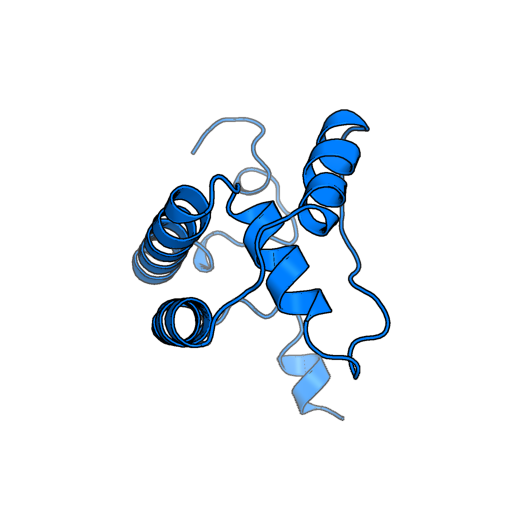7 -3.572 -9.761 1.00 93.25 91 ALA A O 1
ATOM 675 N N . VAL A 1 92 ? 2.901 -2.031 -10.529 1.00 93.62 92 VAL A N 1
ATOM 676 C CA . VAL A 1 92 ? 3.755 -2.948 -11.296 1.00 93.62 92 VAL A CA 1
ATOM 677 C C . VAL A 1 92 ? 4.975 -3.373 -10.477 1.00 93.62 92 VAL A C 1
ATOM 679 O O . VAL A 1 92 ? 5.281 -2.763 -9.448 1.00 93.62 92 VAL A O 1
ATOM 682 N N . ASP A 1 93 ? 5.689 -4.408 -10.930 1.00 92.19 93 ASP A N 1
ATOM 683 C CA . ASP A 1 93 ? 6.912 -4.854 -10.257 1.00 92.19 93 ASP A CA 1
ATOM 684 C C . ASP A 1 93 ? 7.940 -3.713 -10.162 1.00 92.19 93 ASP A C 1
ATOM 686 O O . ASP A 1 93 ? 8.312 -3.082 -11.152 1.00 92.19 93 ASP A O 1
ATOM 690 N N . GLY A 1 94 ? 8.376 -3.439 -8.934 1.00 90.69 94 GLY A N 1
ATOM 691 C CA . GLY A 1 94 ? 9.349 -2.401 -8.612 1.00 90.69 94 GLY A CA 1
ATOM 692 C C . GLY A 1 94 ? 10.750 -2.935 -8.321 1.00 90.69 94 GLY A C 1
ATOM 693 O O . GLY A 1 94 ? 11.604 -2.145 -7.909 1.00 90.69 94 GLY A O 1
ATOM 694 N N . GLY A 1 95 ? 10.979 -4.250 -8.442 1.00 91.00 95 GLY A N 1
ATOM 695 C CA . GLY A 1 95 ? 12.252 -4.883 -8.088 1.00 91.00 95 GLY A CA 1
ATOM 696 C C . GLY A 1 95 ? 12.575 -4.797 -6.591 1.00 91.00 95 GLY A C 1
ATOM 697 O O . GLY A 1 95 ? 13.742 -4.775 -6.205 1.00 91.00 95 GLY A O 1
ATOM 698 N N . ILE A 1 96 ? 11.543 -4.697 -5.745 1.00 89.75 96 ILE A N 1
ATOM 699 C CA . ILE A 1 96 ? 11.669 -4.476 -4.293 1.00 89.75 96 ILE A CA 1
ATOM 700 C C . ILE A 1 96 ? 11.480 -5.749 -3.458 1.00 89.75 96 ILE A C 1
ATOM 702 O O . ILE A 1 96 ? 11.486 -5.690 -2.226 1.00 89.75 96 ILE A O 1
ATOM 706 N N . ASP A 1 97 ? 11.287 -6.901 -4.103 1.00 89.69 97 ASP A N 1
ATOM 707 C CA . ASP A 1 97 ? 11.069 -8.158 -3.397 1.00 89.69 97 ASP A CA 1
ATOM 708 C C . ASP A 1 97 ? 12.353 -8.685 -2.736 1.00 89.69 97 ASP A C 1
ATOM 710 O O . ASP A 1 97 ? 13.229 -9.274 -3.373 1.00 89.69 97 ASP A O 1
ATOM 714 N N . LEU A 1 98 ? 12.365 -8.534 -1.408 1.00 86.69 98 LEU A N 1
ATOM 715 C CA . LEU A 1 98 ? 13.225 -9.190 -0.419 1.00 86.69 98 LEU A CA 1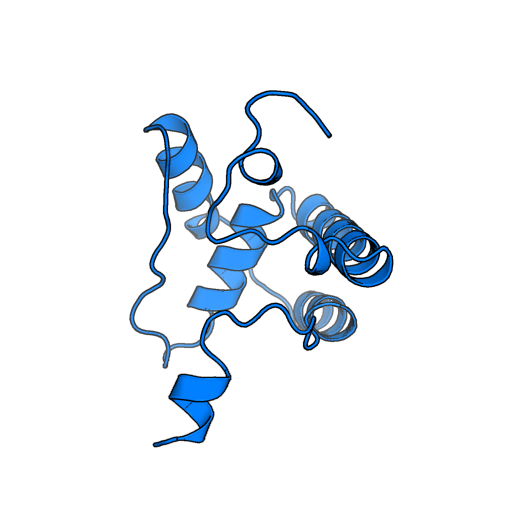
ATOM 716 C C . LEU A 1 98 ? 13.697 -10.594 -0.822 1.00 86.69 98 LEU A C 1
ATOM 718 O O . LEU A 1 98 ? 14.876 -10.956 -0.773 1.00 86.69 98 LEU A O 1
ATOM 722 N N . TRP A 1 99 ? 12.706 -11.400 -1.169 1.00 86.25 99 TRP A N 1
ATOM 723 C CA . TRP A 1 99 ? 12.759 -12.847 -1.084 1.00 86.25 99 TRP A CA 1
ATOM 724 C C . TRP A 1 99 ? 12.631 -13.504 -2.455 1.00 86.25 99 TRP A C 1
ATOM 726 O O . TRP A 1 99 ? 12.418 -14.714 -2.528 1.00 86.25 99 TRP A O 1
ATOM 736 N N . ALA A 1 100 ? 12.822 -12.745 -3.539 1.00 87.19 100 ALA A N 1
ATOM 737 C CA . ALA A 1 100 ? 12.651 -13.222 -4.913 1.00 87.19 100 ALA A CA 1
ATOM 738 C C . ALA A 1 100 ? 13.463 -14.493 -5.183 1.00 87.19 100 ALA A C 1
ATOM 740 O O . ALA A 1 100 ? 12.963 -15.456 -5.758 1.00 87.19 100 ALA A O 1
ATOM 741 N N . ARG A 1 101 ? 14.698 -14.532 -4.670 1.00 84.75 101 ARG A N 1
ATOM 742 C CA . ARG A 1 101 ? 15.585 -15.698 -4.771 1.00 84.75 101 ARG A CA 1
ATOM 743 C C . ARG A 1 101 ? 15.029 -16.939 -4.075 1.00 84.75 101 ARG A C 1
ATOM 745 O O . ARG A 1 101 ? 15.178 -18.031 -4.601 1.00 84.75 101 ARG A O 1
ATOM 752 N N . SER A 1 102 ? 14.424 -16.776 -2.901 1.00 88.25 102 SER A N 1
ATOM 753 C CA . SER A 1 102 ? 13.835 -17.884 -2.144 1.00 88.25 102 SER A CA 1
ATOM 754 C C . SER A 1 102 ? 12.544 -18.381 -2.791 1.00 88.25 102 SER A C 1
ATOM 756 O O . SER A 1 102 ? 12.298 -19.579 -2.782 1.00 88.25 102 SER A O 1
ATOM 758 N N . ARG A 1 103 ? 11.752 -17.481 -3.391 1.00 83.12 103 ARG A N 1
ATOM 759 C CA . ARG A 1 103 ? 10.517 -17.832 -4.113 1.00 83.12 103 ARG A CA 1
ATOM 760 C C . ARG A 1 103 ? 10.778 -18.560 -5.430 1.00 83.12 103 ARG A C 1
ATOM 762 O O . ARG A 1 103 ? 9.999 -19.425 -5.785 1.00 83.12 103 ARG A O 1
ATOM 769 N N . ALA A 1 104 ? 11.859 -18.226 -6.135 1.00 80.88 104 ALA A N 1
ATOM 770 C CA . ALA A 1 104 ? 12.230 -18.876 -7.397 1.00 80.88 104 ALA A CA 1
ATOM 771 C C . ALA A 1 104 ? 12.904 -20.251 -7.219 1.00 80.88 104 ALA A C 1
ATOM 773 O O . ALA A 1 104 ? 13.146 -20.943 -8.203 1.00 80.88 104 ALA A O 1
ATOM 774 N N . ALA A 1 105 ? 13.268 -20.614 -5.986 1.00 71.69 105 ALA A N 1
ATOM 775 C CA . ALA A 1 105 ? 13.983 -21.848 -5.668 1.00 71.69 105 ALA A CA 1
ATOM 776 C C . ALA A 1 105 ? 13.070 -22.988 -5.172 1.00 71.69 105 ALA A C 1
ATOM 778 O O . ALA A 1 105 ? 13.588 -24.043 -4.807 1.00 71.69 105 ALA A O 1
ATOM 779 N N . GLY A 1 106 ? 11.752 -22.769 -5.124 1.00 51.50 106 GLY A N 1
ATOM 780 C CA . GLY A 1 106 ? 10.735 -23.771 -4.786 1.00 51.50 106 GLY A CA 1
ATOM 781 C C . GLY A 1 106 ? 9.802 -24.007 -5.958 1.00 51.50 106 GLY A C 1
ATOM 782 O O . GLY A 1 106 ? 9.387 -25.172 -6.123 1.00 51.50 106 GLY A O 1
#

Foldseek 3Di:
DDPPDPDNDPDLNDPLLPPPLNVVLLVQCQVLQVVQVAGSLLVVQLVQVVDPVRPDDDDDDPDPVRVVNNVCSVVTDDCDPVSVVSNVVRVDDSVSDPCVVVVVVD